Protein AF-A0A842Y0J5-F1 (afdb_monomer)

Sequence (80 aa):
MLQILCHGRGKTKCAVIRANSVSFIARRLKGRSSRLLGEKFPELKKWCKDSLWAPSCYHGSVGHGWEVVEKYIAGQDRKS

Structure (mmCIF, N/CA/C/O backbone):
data_AF-A0A842Y0J5-F1
#
_entry.id   AF-A0A842Y0J5-F1
#
loop_
_atom_site.group_PDB
_atom_site.id
_atom_site.type_symbol
_atom_site.label_atom_id
_atom_site.label_alt_id
_atom_site.label_comp_id
_atom_site.label_asym_id
_atom_site.label_entity_id
_atom_site.label_seq_id
_atom_site.pdbx_PDB_ins_code
_atom_site.Cartn_x
_atom_site.Cartn_y
_atom_site.Cartn_z
_atom_site.occupancy
_atom_site.B_iso_or_equiv
_atom_site.auth_seq_id
_atom_site.auth_comp_id
_atom_site.auth_asym_id
_atom_site.auth_atom_id
_atom_site.pdbx_PDB_model_num
ATOM 1 N N . MET A 1 1 ? 21.731 17.429 5.311 1.00 31.66 1 MET A N 1
ATOM 2 C CA . MET A 1 1 ? 21.181 17.079 6.638 1.00 31.66 1 MET A CA 1
ATOM 3 C C . MET A 1 1 ? 20.127 18.128 6.960 1.00 31.66 1 MET A C 1
ATOM 5 O O . MET A 1 1 ? 20.500 19.257 7.221 1.00 31.66 1 MET A O 1
ATOM 9 N N . LEU A 1 2 ? 18.835 17.817 6.820 1.00 26.50 2 LEU A N 1
ATOM 10 C CA . LEU A 1 2 ? 17.759 18.747 7.185 1.00 26.50 2 LEU A CA 1
ATOM 11 C C . LEU A 1 2 ? 16.892 18.054 8.240 1.00 26.50 2 LEU A C 1
ATOM 13 O O . LEU A 1 2 ? 16.185 17.096 7.934 1.00 26.50 2 LEU A O 1
ATOM 17 N N . GLN A 1 3 ? 17.021 18.480 9.496 1.00 29.48 3 GLN A N 1
ATOM 18 C CA . GLN A 1 3 ? 16.170 18.028 10.594 1.00 29.48 3 GLN A CA 1
ATOM 19 C C . GLN A 1 3 ? 14.936 18.929 10.642 1.00 29.48 3 GLN A C 1
ATOM 21 O O . GLN A 1 3 ? 15.036 20.104 10.979 1.00 29.48 3 GLN A O 1
ATOM 26 N N . ILE A 1 4 ? 13.768 18.380 10.310 1.00 35.97 4 ILE A N 1
ATOM 27 C CA . ILE A 1 4 ? 12.491 19.013 10.644 1.00 35.97 4 ILE A CA 1
ATOM 28 C C . ILE A 1 4 ? 12.081 18.483 12.020 1.00 35.97 4 ILE A C 1
ATOM 30 O O . ILE A 1 4 ? 11.787 17.298 12.183 1.00 35.97 4 ILE A O 1
ATOM 34 N N . LEU A 1 5 ? 12.097 19.367 13.017 1.00 31.19 5 LEU A N 1
ATOM 35 C CA . LEU A 1 5 ? 11.671 19.092 14.385 1.00 31.19 5 LEU A CA 1
ATOM 36 C C . LEU A 1 5 ? 10.136 19.167 14.461 1.00 31.19 5 LEU A C 1
ATOM 38 O O . LEU A 1 5 ? 9.565 20.241 14.628 1.00 31.19 5 LEU A O 1
ATOM 42 N N . CYS A 1 6 ? 9.442 18.034 14.343 1.00 35.81 6 CYS A N 1
ATOM 43 C CA . CYS A 1 6 ? 8.016 17.973 14.674 1.00 35.81 6 CYS A CA 1
ATOM 44 C C . CYS A 1 6 ? 7.847 17.747 16.183 1.00 35.81 6 CYS A C 1
ATOM 46 O O . CYS A 1 6 ? 8.068 16.644 16.682 1.00 35.81 6 CYS A O 1
ATOM 48 N N . HIS A 1 7 ? 7.440 18.789 16.909 1.00 37.31 7 HIS A N 1
ATOM 49 C CA . HIS A 1 7 ? 7.118 18.711 18.333 1.00 37.31 7 HIS A CA 1
ATOM 50 C C . HIS A 1 7 ? 5.721 18.089 18.517 1.00 37.31 7 HIS A C 1
ATOM 52 O O . H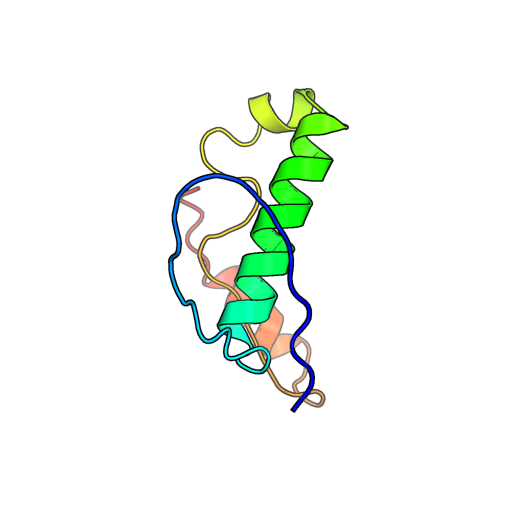IS A 1 7 ? 4.700 18.719 18.250 1.00 37.31 7 HIS A O 1
ATOM 58 N N . GLY A 1 8 ? 5.671 16.826 18.944 1.00 34.81 8 GLY A N 1
ATOM 59 C CA . GLY A 1 8 ? 4.434 16.083 19.181 1.00 34.81 8 GLY A CA 1
ATOM 60 C C . GLY A 1 8 ? 4.601 15.083 20.322 1.00 34.81 8 GLY A C 1
ATOM 61 O O . GLY A 1 8 ? 5.223 14.041 20.154 1.00 34.81 8 GLY A O 1
ATOM 62 N N . ARG A 1 9 ? 4.061 15.459 21.485 1.00 44.88 9 ARG A N 1
ATOM 63 C CA . ARG A 1 9 ? 3.898 14.733 22.760 1.00 44.88 9 ARG A CA 1
ATOM 64 C C . ARG A 1 9 ? 4.267 13.231 22.766 1.00 44.88 9 ARG A C 1
ATOM 66 O O . ARG A 1 9 ? 3.530 12.388 22.262 1.00 44.88 9 ARG A O 1
ATOM 73 N N . GLY A 1 10 ? 5.323 12.898 23.513 1.00 43.22 10 GLY A N 1
ATOM 74 C CA . GLY A 1 10 ? 5.240 11.825 24.516 1.00 43.22 10 GLY A CA 1
ATOM 75 C C . GLY A 1 10 ? 5.764 10.424 24.190 1.00 43.22 10 GLY A C 1
ATOM 76 O O . GLY A 1 10 ? 5.714 9.586 25.083 1.00 43.22 10 GLY A O 1
ATOM 77 N N . LYS A 1 11 ? 6.295 10.132 22.995 1.00 36.81 11 LYS A N 1
ATOM 78 C CA . LYS A 1 11 ? 7.102 8.913 22.751 1.00 36.81 11 LYS A CA 1
ATOM 79 C C . LYS A 1 11 ? 8.200 9.213 21.734 1.00 36.81 11 LYS A C 1
ATOM 81 O O . LYS A 1 11 ? 7.962 9.160 20.529 1.00 36.81 11 LYS A O 1
ATOM 86 N N . THR A 1 12 ? 9.407 9.517 22.206 1.00 39.16 12 THR A N 1
ATOM 87 C CA . THR A 1 12 ? 10.609 9.647 21.373 1.00 39.16 12 THR A CA 1
ATOM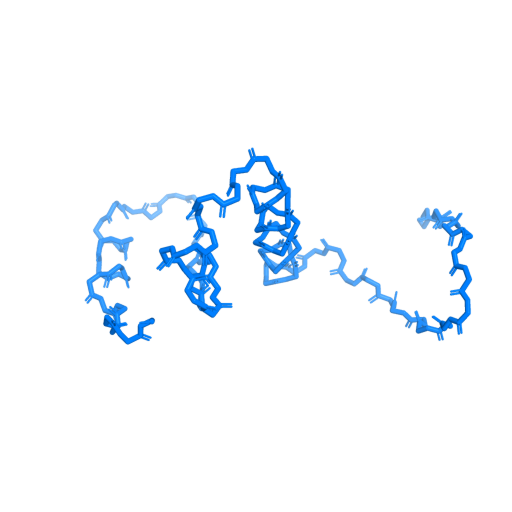 88 C C . THR A 1 12 ? 11.038 8.272 20.866 1.00 39.16 12 THR A C 1
ATOM 90 O O . THR A 1 12 ? 11.995 7.664 21.331 1.00 39.16 12 THR A O 1
ATOM 93 N N . LYS A 1 13 ? 10.337 7.755 19.855 1.00 37.91 13 LYS A N 1
ATOM 94 C CA . LYS A 1 13 ? 10.997 6.837 18.933 1.00 37.91 13 LYS A CA 1
ATOM 95 C C . LYS A 1 13 ? 11.828 7.714 18.013 1.00 37.91 13 LYS A C 1
ATOM 97 O O . LYS A 1 13 ? 11.279 8.348 17.115 1.00 37.91 13 LYS A O 1
ATOM 102 N N . CYS A 1 14 ? 13.137 7.755 18.252 1.00 33.62 14 CYS A N 1
ATOM 103 C CA . CYS A 1 14 ? 14.117 8.195 17.266 1.00 33.62 14 CYS A CA 1
ATOM 104 C C . CYS A 1 14 ? 14.052 7.228 16.078 1.00 33.62 14 CYS A C 1
ATOM 106 O O . CYS A 1 14 ? 14.876 6.335 15.917 1.00 33.62 14 CYS A O 1
ATOM 108 N N . ALA A 1 15 ? 13.006 7.347 15.267 1.00 43.47 15 ALA A N 1
ATOM 109 C CA . ALA A 1 15 ? 12.983 6.736 13.965 1.00 43.47 15 ALA A CA 1
ATOM 110 C C . ALA A 1 15 ? 13.891 7.608 13.106 1.00 43.47 15 ALA A C 1
ATOM 112 O O . ALA A 1 15 ? 13.503 8.694 12.680 1.00 43.47 15 ALA A O 1
ATOM 113 N N . VAL A 1 16 ? 15.105 7.129 12.847 1.00 45.88 16 VAL A N 1
ATOM 114 C CA . VAL A 1 16 ? 15.802 7.514 11.624 1.00 45.88 16 VAL A CA 1
ATOM 115 C C . VAL A 1 16 ? 14.889 7.051 10.495 1.00 45.88 16 VAL A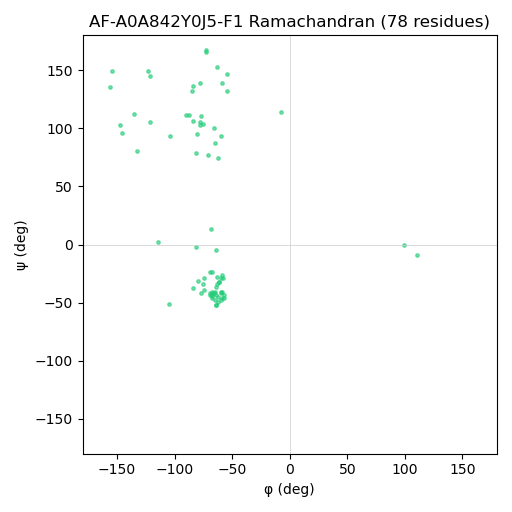 C 1
ATOM 117 O O . VAL A 1 16 ? 14.872 5.879 10.117 1.00 45.88 16 VAL A O 1
ATOM 120 N N . ILE A 1 17 ? 14.021 7.947 10.032 1.00 49.59 17 ILE A N 1
ATOM 121 C CA . ILE A 1 17 ? 13.161 7.691 8.889 1.00 49.59 17 ILE A CA 1
ATOM 122 C C . ILE A 1 17 ? 14.111 7.565 7.700 1.00 49.59 17 ILE A C 1
ATOM 124 O O . ILE A 1 17 ? 14.580 8.566 7.165 1.00 49.59 17 ILE A O 1
ATOM 128 N N . ARG A 1 18 ? 14.428 6.333 7.284 1.00 49.38 18 ARG A N 1
ATOM 129 C CA . ARG A 1 18 ? 14.960 6.093 5.940 1.00 49.38 18 ARG A CA 1
ATOM 130 C C . ARG A 1 18 ? 13.848 6.476 4.964 1.00 49.38 18 ARG A C 1
ATOM 132 O O . ARG A 1 18 ? 13.031 5.641 4.592 1.00 49.38 18 ARG A O 1
ATOM 139 N N . ALA A 1 19 ? 13.798 7.753 4.597 1.00 57.09 19 ALA A N 1
ATOM 140 C CA . ALA A 1 19 ? 12.762 8.350 3.755 1.00 57.09 19 ALA A CA 1
ATOM 141 C C . ALA A 1 19 ? 12.724 7.786 2.322 1.00 57.09 19 ALA A C 1
ATOM 143 O O . ALA A 1 19 ? 11.816 8.112 1.567 1.00 57.09 19 ALA A O 1
ATOM 144 N N . ASN A 1 20 ? 13.673 6.914 1.967 1.00 67.31 20 ASN A N 1
ATOM 145 C CA . ASN A 1 20 ? 13.936 6.515 0.588 1.00 67.31 20 ASN A CA 1
ATOM 146 C C . ASN A 1 20 ? 13.636 5.037 0.294 1.00 67.31 20 ASN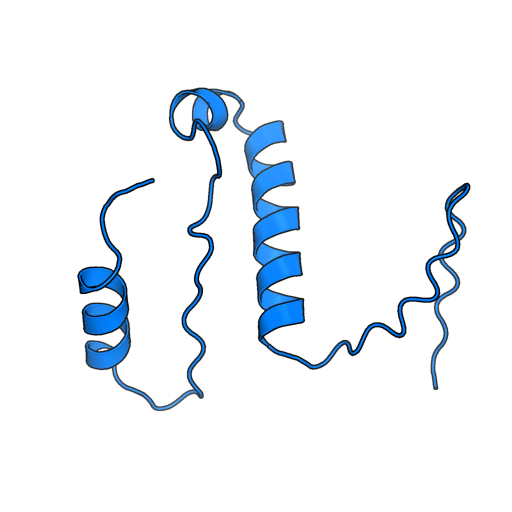 A C 1
ATOM 148 O O . ASN A 1 20 ? 13.903 4.592 -0.817 1.00 67.31 20 ASN A O 1
ATOM 152 N N . SER A 1 21 ? 13.125 4.242 1.249 1.00 84.50 21 SER A N 1
ATOM 153 C CA . SER A 1 21 ? 12.707 2.874 0.910 1.00 84.50 21 SER A CA 1
ATOM 154 C C . SER A 1 21 ? 11.283 2.866 0.363 1.00 84.50 21 SER A C 1
ATOM 156 O O . SER A 1 21 ? 10.363 3.447 0.944 1.00 84.50 21 SER A O 1
ATOM 158 N N . VAL A 1 22 ? 11.093 2.171 -0.755 1.00 86.25 22 VAL A N 1
ATOM 159 C CA . VAL A 1 22 ? 9.804 2.117 -1.451 1.00 86.25 22 VAL A CA 1
ATOM 160 C C . VAL A 1 22 ? 8.704 1.561 -0.540 1.00 86.25 22 VAL A C 1
ATOM 162 O O . VAL A 1 22 ? 7.625 2.142 -0.438 1.00 86.25 22 VAL A O 1
ATOM 165 N N . SER A 1 23 ? 9.013 0.528 0.246 1.00 84.56 23 SER A N 1
ATOM 166 C CA . SER A 1 23 ? 8.085 -0.044 1.228 1.00 84.56 23 SER A CA 1
ATOM 167 C C . SER A 1 23 ? 7.695 0.947 2.333 1.00 84.56 23 SER A C 1
ATOM 169 O O . SER A 1 23 ? 6.565 0.915 2.825 1.00 84.56 23 SER A O 1
ATOM 171 N N . PHE A 1 24 ? 8.604 1.845 2.741 1.00 87.62 24 PHE A N 1
ATOM 172 C CA . PHE A 1 24 ? 8.296 2.882 3.729 1.00 87.62 24 PHE A CA 1
ATOM 173 C C . P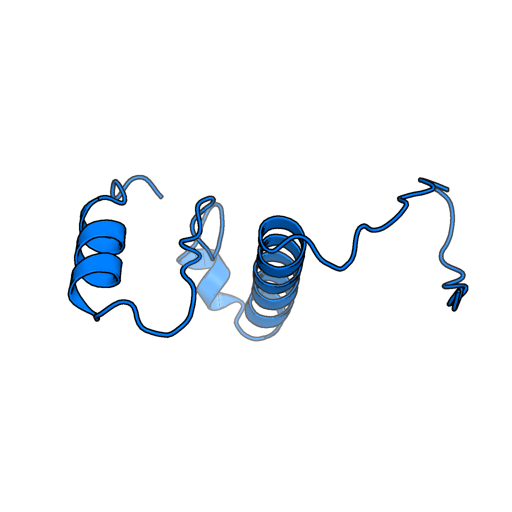HE A 1 24 ? 7.307 3.905 3.164 1.00 87.62 24 PHE A C 1
ATOM 175 O O . PHE A 1 24 ? 6.315 4.226 3.828 1.00 87.62 24 PHE A O 1
ATOM 182 N N . ILE A 1 25 ? 7.548 4.369 1.936 1.00 90.12 25 ILE A N 1
ATOM 183 C CA . ILE A 1 25 ? 6.676 5.312 1.229 1.00 90.12 25 ILE A CA 1
ATOM 184 C C . ILE A 1 25 ? 5.298 4.680 1.002 1.00 90.12 25 ILE A C 1
ATOM 186 O O . ILE A 1 25 ? 4.290 5.266 1.400 1.00 90.12 25 ILE A O 1
ATOM 190 N N . ALA A 1 26 ? 5.243 3.453 0.477 1.00 91.19 26 ALA A N 1
ATOM 191 C CA . ALA A 1 26 ? 3.999 2.721 0.245 1.00 91.19 26 ALA A CA 1
ATOM 192 C C . ALA A 1 26 ? 3.182 2.561 1.534 1.00 91.19 26 ALA A C 1
ATOM 194 O O . ALA A 1 26 ? 1.992 2.872 1.567 1.00 91.19 26 ALA A O 1
ATOM 195 N N . ARG A 1 27 ? 3.819 2.165 2.645 1.00 89.81 27 ARG A N 1
ATOM 196 C CA . ARG A 1 27 ? 3.149 2.073 3.951 1.00 89.81 27 ARG A CA 1
ATOM 197 C C . ARG A 1 27 ? 2.583 3.419 4.398 1.00 89.81 27 ARG A C 1
ATOM 199 O O . ARG A 1 27 ? 1.477 3.470 4.937 1.00 89.81 27 ARG A O 1
ATOM 206 N N . ARG A 1 28 ? 3.325 4.512 4.196 1.00 92.88 28 ARG A N 1
ATOM 207 C CA . ARG A 1 28 ? 2.880 5.851 4.598 1.00 92.88 28 ARG A CA 1
ATOM 208 C C . ARG A 1 28 ? 1.687 6.319 3.766 1.00 92.88 28 ARG A C 1
ATOM 210 O O . ARG A 1 28 ? 0.730 6.829 4.348 1.00 92.88 28 ARG A O 1
ATOM 217 N N . LEU A 1 29 ? 1.721 6.090 2.454 1.00 93.44 29 LEU A N 1
ATOM 218 C CA . LEU A 1 29 ? 0.637 6.412 1.527 1.00 93.44 29 LEU A CA 1
ATOM 219 C C . LEU A 1 29 ? -0.622 5.597 1.828 1.00 93.44 29 LEU A C 1
ATOM 221 O O . LEU A 1 29 ? -1.679 6.189 2.049 1.00 93.44 29 LEU A O 1
ATOM 225 N N . LYS A 1 30 ? -0.511 4.266 1.936 1.00 92.25 30 LYS A N 1
ATOM 226 C CA . LYS A 1 30 ? -1.639 3.378 2.270 1.00 92.25 30 LYS A CA 1
ATOM 227 C C . LYS A 1 30 ? -2.266 3.740 3.620 1.00 92.25 30 LYS A C 1
ATOM 229 O O . LYS A 1 30 ? -3.480 3.891 3.723 1.00 92.25 30 LYS A O 1
ATOM 234 N N . GLY A 1 31 ? -1.446 3.968 4.648 1.00 92.81 31 GLY A N 1
ATOM 235 C CA . GLY A 1 31 ? -1.942 4.315 5.983 1.00 92.81 31 GLY A CA 1
ATOM 236 C C . GLY A 1 31 ? -2.619 5.687 6.047 1.00 92.81 31 GLY A C 1
ATOM 237 O O . GLY A 1 31 ? -3.686 5.828 6.643 1.00 92.81 31 GLY A O 1
ATOM 238 N N . ARG A 1 32 ? -2.026 6.718 5.424 1.00 94.94 32 ARG A N 1
ATOM 239 C CA . ARG A 1 32 ? -2.601 8.072 5.445 1.00 94.94 32 ARG A CA 1
ATOM 240 C C . ARG A 1 32 ? -3.887 8.151 4.628 1.00 94.94 32 ARG A C 1
ATOM 242 O O . ARG A 1 32 ? -4.849 8.742 5.109 1.00 94.94 32 ARG A O 1
ATOM 249 N N . SER A 1 33 ? -3.908 7.549 3.440 1.00 94.31 33 SER A N 1
ATOM 250 C CA . SER A 1 33 ? -5.098 7.513 2.583 1.00 94.31 33 SER A CA 1
ATOM 251 C C . SER A 1 33 ? -6.239 6.729 3.226 1.00 94.31 33 SER A C 1
ATOM 253 O O . SER A 1 33 ? -7.349 7.239 3.257 1.00 94.31 33 SER A O 1
ATOM 255 N N . SER A 1 34 ? -5.971 5.563 3.827 1.00 92.50 34 SER A N 1
ATOM 256 C CA . SER A 1 34 ? -6.994 4.781 4.537 1.00 92.50 34 SER A CA 1
ATOM 257 C C . SER A 1 34 ? -7.669 5.589 5.646 1.00 92.50 34 SER A C 1
ATOM 259 O O . SER A 1 34 ? -8.895 5.602 5.737 1.00 92.50 34 SER A O 1
ATOM 261 N N . ARG A 1 35 ? -6.889 6.344 6.430 1.00 92.00 35 ARG A N 1
ATOM 262 C CA . ARG A 1 35 ? -7.443 7.231 7.455 1.00 92.00 35 ARG A CA 1
ATOM 263 C C . ARG A 1 35 ? -8.302 8.349 6.855 1.00 92.00 35 ARG A C 1
ATOM 265 O O . ARG A 1 35 ? -9.433 8.520 7.287 1.00 92.00 35 ARG A O 1
ATOM 272 N N . LEU A 1 36 ? -7.777 9.098 5.882 1.00 94.81 36 LEU A N 1
ATOM 273 C CA . LEU A 1 36 ? -8.491 10.242 5.298 1.00 94.81 36 LEU A CA 1
ATOM 274 C C . LEU A 1 36 ? -9.767 9.813 4.562 1.00 94.81 36 LEU A C 1
ATOM 276 O O . LEU A 1 36 ? -10.800 10.463 4.688 1.00 94.81 36 LEU A O 1
ATOM 280 N N . LEU A 1 37 ? -9.713 8.702 3.827 1.00 93.62 37 LEU A N 1
ATOM 281 C CA . LEU A 1 37 ? -10.876 8.143 3.142 1.00 93.62 37 LEU A CA 1
ATOM 282 C C . LEU A 1 37 ? -11.904 7.616 4.142 1.00 93.62 37 LEU A C 1
ATOM 284 O O . LEU A 1 37 ? -13.084 7.886 3.973 1.00 93.62 37 LEU A O 1
ATOM 288 N N . GLY A 1 38 ? -11.477 6.953 5.219 1.00 91.69 38 GLY A N 1
ATOM 289 C CA . GLY A 1 38 ? -12.389 6.498 6.270 1.00 91.69 38 GLY A CA 1
ATOM 290 C C . GLY A 1 38 ? -13.007 7.627 7.109 1.00 91.69 38 GLY A C 1
ATOM 291 O O . GLY A 1 38 ? -14.050 7.415 7.726 1.00 91.69 38 GLY A O 1
ATOM 292 N N . GLU A 1 39 ? -12.372 8.801 7.179 1.00 92.31 39 GLU A N 1
ATOM 293 C CA . GLU A 1 39 ? -12.944 10.021 7.772 1.00 92.31 39 GLU A CA 1
ATOM 294 C C . GLU A 1 39 ? -13.962 10.672 6.819 1.00 92.31 39 GLU A C 1
ATOM 296 O O . GLU A 1 39 ? -15.024 11.098 7.263 1.00 92.31 39 GLU A O 1
ATOM 301 N N . LYS A 1 40 ? -13.657 10.721 5.514 1.00 95.81 40 LYS A N 1
ATOM 302 C CA . LYS A 1 40 ? -14.496 11.377 4.498 1.00 95.81 40 LYS A CA 1
ATOM 303 C C . LYS A 1 40 ? -15.697 10.537 4.049 1.00 95.81 40 LYS A C 1
ATOM 305 O O . LYS A 1 40 ? -16.727 11.106 3.709 1.00 95.81 40 LYS A O 1
ATOM 310 N N . PHE A 1 41 ? -15.557 9.215 4.063 1.00 93.75 41 PHE A N 1
ATOM 311 C CA . PHE A 1 41 ? -16.546 8.256 3.572 1.00 93.75 41 PHE A CA 1
ATOM 312 C C . PHE A 1 41 ? -16.754 7.134 4.605 1.00 93.75 41 PHE A C 1
ATOM 314 O O . PHE A 1 41 ? -16.156 6.054 4.503 1.00 93.75 41 PHE A O 1
ATOM 321 N N . PRO A 1 42 ? -17.553 7.374 5.659 1.00 87.56 42 PRO A N 1
ATOM 322 C CA . PRO A 1 42 ? -17.786 6.395 6.720 1.00 87.56 42 PRO A CA 1
ATOM 323 C C . PRO A 1 42 ? -18.392 5.076 6.222 1.00 87.56 42 PRO A C 1
ATOM 325 O O . PRO A 1 42 ? -18.187 4.032 6.840 1.00 87.56 42 PRO A O 1
ATOM 328 N N . GLU A 1 43 ? -19.112 5.094 5.102 1.00 89.06 43 GLU A N 1
ATOM 329 C CA . GLU A 1 43 ? -19.674 3.918 4.443 1.00 89.06 43 GLU A CA 1
ATOM 330 C C . GLU A 1 43 ? -18.604 2.919 3.992 1.00 89.06 43 GLU A C 1
ATOM 332 O O . GLU A 1 43 ? -18.831 1.713 4.098 1.00 89.06 43 GLU A O 1
ATOM 337 N N . LEU A 1 44 ? -17.403 3.380 3.612 1.00 86.75 44 LEU A N 1
ATOM 338 C CA . LEU A 1 44 ? -16.305 2.481 3.248 1.00 86.75 44 LEU A CA 1
ATOM 339 C C . LEU A 1 44 ? -15.867 1.600 4.423 1.00 86.75 44 LEU A C 1
ATOM 341 O O . LEU A 1 44 ? -15.434 0.472 4.205 1.00 86.75 44 LEU A O 1
ATOM 345 N N . LYS A 1 45 ? -16.040 2.052 5.673 1.00 80.50 45 LYS A N 1
ATOM 346 C CA . LYS A 1 45 ? -15.752 1.224 6.858 1.00 80.50 45 LYS A CA 1
ATOM 347 C C . LYS A 1 45 ? -16.714 0.047 7.007 1.00 80.50 45 LYS A C 1
ATOM 349 O O . LYS A 1 45 ? -16.370 -0.933 7.655 1.00 80.50 45 LYS A O 1
ATOM 354 N N . LYS A 1 46 ? -17.920 0.130 6.432 1.00 84.06 46 LYS A N 1
ATOM 355 C CA . LYS A 1 46 ? -18.877 -0.987 6.448 1.00 84.06 46 LYS A CA 1
ATOM 356 C C . LYS A 1 46 ? -18.476 -2.077 5.457 1.00 84.06 46 LYS A C 1
ATOM 358 O O . LYS A 1 46 ? -18.727 -3.248 5.716 1.00 84.06 46 LYS A O 1
ATOM 363 N N . TRP A 1 47 ? -17.883 -1.688 4.330 1.00 82.25 47 TRP A N 1
ATOM 364 C CA . TRP A 1 47 ? -17.456 -2.614 3.278 1.00 82.25 47 TRP A CA 1
ATOM 365 C C . TRP A 1 47 ? -16.079 -3.218 3.563 1.00 82.25 47 TRP A C 1
ATOM 367 O O . TRP A 1 47 ? -15.874 -4.406 3.331 1.00 82.25 47 TRP A O 1
ATOM 377 N N . CYS A 1 48 ? -15.157 -2.433 4.120 1.00 83.38 48 CYS A N 1
ATOM 378 C CA . CYS A 1 48 ? -13.809 -2.869 4.471 1.00 83.38 48 CYS A CA 1
ATOM 379 C 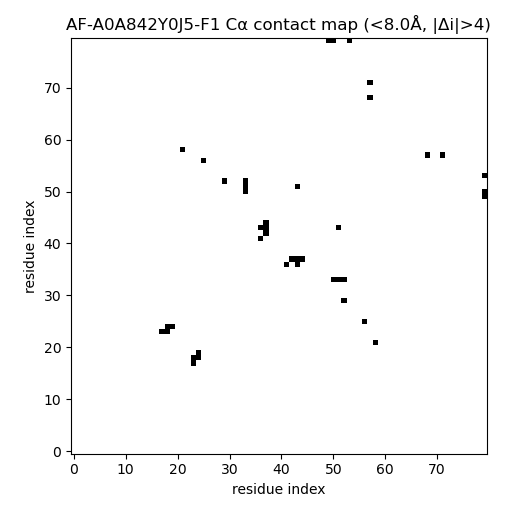C . CYS A 1 48 ? -13.705 -3.086 5.987 1.00 83.38 48 CYS A C 1
ATOM 381 O O . CYS A 1 48 ? -13.432 -2.138 6.725 1.00 83.38 48 CYS A O 1
ATOM 383 N N . LYS A 1 49 ? -13.934 -4.326 6.446 1.00 72.44 49 LYS A N 1
ATOM 384 C CA . LYS A 1 49 ? -13.957 -4.672 7.882 1.00 72.44 49 LYS A CA 1
ATOM 385 C C . LYS A 1 49 ? -12.595 -4.505 8.561 1.00 72.44 49 LYS A C 1
ATOM 387 O O . LYS A 1 49 ? -12.540 -3.948 9.653 1.00 72.44 49 LYS A O 1
ATOM 392 N N . ASP A 1 50 ? -11.523 -4.922 7.887 1.00 79.19 50 ASP A N 1
ATOM 393 C CA . ASP A 1 50 ? -10.178 -4.927 8.475 1.00 79.19 50 ASP A CA 1
ATOM 394 C C . ASP A 1 50 ? -9.300 -3.791 7.944 1.00 79.19 50 ASP A C 1
ATOM 396 O O . ASP A 1 50 ? -8.703 -3.029 8.708 1.00 79.19 50 ASP A O 1
ATOM 400 N N . SER A 1 51 ? -9.205 -3.646 6.620 1.00 83.88 51 SER A N 1
ATOM 401 C CA . SER A 1 51 ? -8.351 -2.628 6.006 1.00 83.88 51 SER A CA 1
ATOM 402 C C . SER A 1 51 ? -8.830 -2.229 4.613 1.00 83.88 51 SER A C 1
ATOM 404 O O . SER A 1 51 ? -9.410 -3.031 3.890 1.00 83.88 51 SER A O 1
ATOM 406 N N . LEU A 1 52 ? -8.589 -0.968 4.234 1.00 89.75 52 LEU A N 1
ATOM 407 C CA . LEU A 1 52 ? -8.968 -0.448 2.912 1.00 89.75 52 LEU A CA 1
ATOM 408 C C . LEU A 1 52 ? -8.046 -0.949 1.789 1.00 89.75 52 LEU A C 1
ATOM 410 O O . LEU A 1 52 ? -8.447 -1.031 0.634 1.00 89.75 52 LEU A O 1
ATOM 414 N N . TRP A 1 53 ? -6.790 -1.238 2.122 1.00 91.12 53 TRP A N 1
ATOM 415 C CA . TRP A 1 53 ? -5.763 -1.624 1.164 1.00 91.12 53 TRP A CA 1
ATOM 416 C C . TRP A 1 53 ? -5.209 -2.991 1.521 1.00 91.12 53 TRP A C 1
ATOM 418 O O . TRP A 1 53 ? -4.970 -3.256 2.698 1.00 91.12 53 TRP A O 1
ATOM 428 N N . ALA A 1 54 ? -4.870 -3.789 0.509 1.00 89.12 54 ALA A N 1
ATOM 429 C CA . ALA A 1 54 ? -4.145 -5.034 0.716 1.00 89.12 54 ALA A CA 1
ATOM 430 C C . ALA A 1 54 ? -2.838 -4.804 1.516 1.00 89.12 54 ALA A C 1
ATOM 432 O O . ALA A 1 54 ? -2.173 -3.760 1.369 1.00 89.12 54 ALA A O 1
ATOM 433 N N . PRO A 1 55 ? -2.425 -5.770 2.357 1.00 86.31 55 PRO A N 1
ATOM 434 C 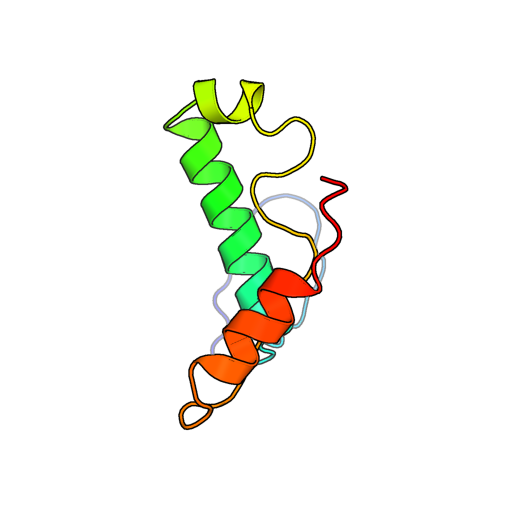CA . PRO A 1 55 ? -1.189 -5.662 3.129 1.00 86.31 55 PRO A CA 1
ATOM 435 C C . PRO A 1 55 ? 0.045 -5.618 2.215 1.00 86.31 55 PRO A C 1
ATOM 437 O O . PRO A 1 55 ? 0.971 -4.835 2.460 1.00 86.31 55 PRO A O 1
ATOM 440 N N . SER A 1 56 ? 0.020 -6.373 1.115 1.00 88.06 56 SER A N 1
ATOM 441 C CA . SER A 1 56 ? 1.051 -6.388 0.076 1.00 88.06 56 SER A CA 1
ATOM 442 C C . SER A 1 56 ? 1.026 -5.112 -0.788 1.00 88.06 56 SER A C 1
ATOM 444 O O . SER A 1 56 ? 0.121 -4.276 -0.704 1.00 88.06 56 SER A O 1
ATOM 446 N N . CYS A 1 57 ? 2.084 -4.890 -1.565 1.00 87.69 57 CYS A N 1
ATOM 447 C CA . CYS A 1 57 ? 2.138 -3.852 -2.593 1.00 87.69 57 CYS A CA 1
ATOM 448 C C . CYS A 1 57 ? 3.182 -4.258 -3.636 1.00 87.69 57 CYS A C 1
ATOM 450 O O . CYS A 1 57 ? 4.269 -4.710 -3.264 1.00 87.69 57 CYS A O 1
ATOM 452 N N . TYR A 1 58 ? 2.854 -4.111 -4.917 1.00 88.81 58 TYR A N 1
ATOM 453 C CA . TYR A 1 58 ? 3.813 -4.271 -6.001 1.00 88.81 58 TYR A CA 1
ATOM 454 C C . TYR A 1 58 ? 4.586 -2.974 -6.214 1.00 88.81 58 TYR A C 1
ATOM 456 O O . TYR A 1 58 ? 4.008 -1.888 -6.241 1.00 88.81 58 TYR A O 1
ATOM 464 N N . HIS A 1 59 ? 5.898 -3.104 -6.395 1.00 86.69 59 HIS A N 1
ATOM 465 C CA . HIS A 1 59 ? 6.765 -1.989 -6.730 1.00 86.69 59 HIS A CA 1
ATOM 466 C C . HIS A 1 59 ? 7.703 -2.431 -7.849 1.00 86.69 59 HIS A C 1
ATOM 468 O O . HIS A 1 59 ? 8.556 -3.292 -7.640 1.00 86.69 59 HIS A O 1
ATOM 474 N N . GLY A 1 60 ? 7.529 -1.848 -9.029 1.00 85.38 60 GLY A N 1
ATOM 475 C CA . GLY A 1 60 ? 8.396 -2.048 -10.182 1.00 85.38 60 GLY A CA 1
ATOM 476 C C . GLY A 1 60 ? 8.943 -0.710 -10.656 1.00 85.38 60 GLY A C 1
ATOM 477 O O . GLY A 1 60 ? 8.287 0.324 -10.509 1.00 85.38 60 GLY A O 1
ATOM 478 N N . SER A 1 61 ? 10.148 -0.723 -11.218 1.00 85.94 61 SER A N 1
ATOM 479 C CA . SER A 1 61 ? 10.667 0.432 -11.951 1.00 85.94 61 SER A CA 1
ATOM 480 C C . SER A 1 61 ? 9.791 0.716 -13.170 1.00 85.94 61 SER A C 1
ATOM 482 O O . SER A 1 61 ? 9.179 -0.195 -13.734 1.00 85.94 61 SER A O 1
ATOM 484 N N . VAL A 1 62 ? 9.763 1.972 -13.608 1.00 84.19 62 VAL A N 1
ATOM 485 C CA . VAL A 1 62 ? 9.122 2.346 -14.874 1.00 84.19 62 VAL A CA 1
ATOM 486 C C . VAL A 1 62 ? 9.764 1.576 -16.038 1.00 84.19 62 VAL A C 1
ATOM 488 O O . VAL A 1 62 ? 10.978 1.381 -16.045 1.00 84.19 62 VAL A O 1
ATOM 491 N N . GLY A 1 63 ? 8.953 1.101 -16.988 1.00 82.00 63 GLY A N 1
ATOM 492 C CA . GLY A 1 63 ? 9.405 0.296 -18.136 1.00 82.00 63 GLY A CA 1
ATOM 493 C C . GLY A 1 63 ? 8.975 -1.175 -18.117 1.00 82.00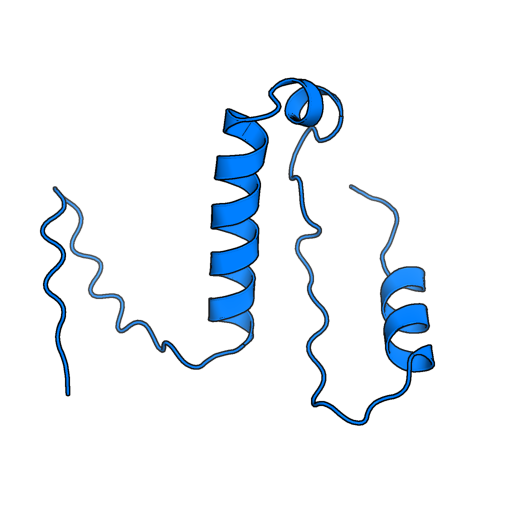 63 GLY A C 1
ATOM 494 O O . GLY A 1 63 ? 9.118 -1.852 -19.128 1.00 82.00 63 GLY A O 1
ATOM 495 N N . HIS A 1 64 ? 8.404 -1.665 -17.013 1.00 78.62 64 HIS A N 1
ATOM 496 C CA . HIS A 1 64 ? 7.701 -2.952 -17.006 1.00 78.62 64 HIS A CA 1
ATOM 497 C C . HIS A 1 64 ? 6.303 -2.794 -17.623 1.00 78.62 64 HIS A C 1
ATOM 499 O O . HIS A 1 64 ? 5.623 -1.799 -17.359 1.00 78.62 64 HIS A O 1
ATOM 505 N N . GLY A 1 65 ? 5.887 -3.764 -18.440 1.00 86.88 65 GLY A N 1
ATOM 506 C CA . GLY A 1 65 ? 4.577 -3.774 -19.085 1.00 86.88 65 GLY A CA 1
ATOM 507 C C . GLY A 1 65 ? 3.430 -4.084 -18.122 1.00 86.88 65 GLY A C 1
ATOM 508 O O . GLY A 1 65 ? 3.623 -4.513 -16.977 1.00 86.88 65 GLY A O 1
ATOM 509 N N . TRP A 1 66 ? 2.205 -3.854 -18.596 1.00 90.94 66 TRP A N 1
ATOM 510 C CA . TRP A 1 66 ? 0.981 -4.091 -17.826 1.00 90.94 66 TRP A CA 1
ATOM 511 C C . TRP A 1 66 ? 0.828 -5.558 -17.399 1.00 90.94 66 TRP A C 1
ATOM 513 O O . TRP A 1 66 ? 0.292 -5.833 -16.325 1.00 90.94 66 TRP A O 1
ATOM 523 N N . GLU A 1 67 ? 1.376 -6.499 -18.173 1.00 91.94 67 GLU A N 1
ATOM 524 C CA . GLU A 1 67 ? 1.273 -7.935 -17.913 1.00 91.94 67 GLU A CA 1
ATOM 525 C C . GLU A 1 67 ? 1.832 -8.349 -16.545 1.00 91.94 67 GLU A C 1
ATOM 527 O O . GLU A 1 67 ? 1.370 -9.316 -15.937 1.00 91.94 67 GLU A O 1
ATOM 532 N N . VAL A 1 68 ? 2.820 -7.616 -16.025 1.00 89.56 68 VAL A N 1
ATOM 533 C CA . VAL A 1 68 ? 3.415 -7.904 -14.713 1.00 89.56 68 VAL A CA 1
ATOM 534 C C . VAL A 1 68 ? 2.467 -7.491 -13.586 1.00 89.56 68 VAL A C 1
ATOM 536 O O . VAL A 1 68 ? 2.325 -8.211 -12.595 1.00 89.56 68 VAL A O 1
ATOM 539 N N . VAL A 1 69 ? 1.785 -6.356 -13.750 1.00 89.94 69 VAL A N 1
ATOM 540 C CA . VAL A 1 69 ? 0.800 -5.848 -12.786 1.00 89.94 69 VAL A CA 1
ATOM 541 C C . VAL A 1 69 ? -0.434 -6.744 -12.772 1.00 89.94 69 VAL A C 1
ATOM 543 O O . VAL A 1 69 ? -0.924 -7.088 -11.698 1.00 89.94 69 VAL A O 1
ATOM 546 N N . GLU A 1 70 ? -0.893 -7.185 -13.942 1.00 93.06 70 GLU A N 1
ATOM 547 C CA . GLU A 1 70 ? -2.030 -8.096 -14.069 1.00 93.06 70 GLU A CA 1
ATOM 548 C C . GLU A 1 70 ? -1.774 -9.424 -13.346 1.00 93.06 70 GLU A C 1
ATOM 550 O O . GLU A 1 70 ? -2.585 -9.843 -12.519 1.00 93.06 70 GLU A O 1
ATOM 555 N N . LYS A 1 71 ? -0.601 -10.034 -13.559 1.00 92.44 71 LYS A N 1
ATOM 556 C CA . LYS A 1 71 ? -0.186 -11.244 -12.831 1.00 92.44 71 LYS A CA 1
ATOM 557 C C . LYS A 1 71 ? -0.113 -11.018 -11.323 1.00 92.44 71 LYS A C 1
ATOM 559 O O . LYS A 1 71 ? -0.540 -11.880 -10.558 1.00 92.44 71 LYS A O 1
ATOM 564 N N . TYR A 1 72 ? 0.407 -9.869 -10.886 1.00 91.12 72 TYR A N 1
ATOM 565 C CA . TYR A 1 72 ? 0.464 -9.533 -9.463 1.00 91.12 72 TYR A CA 1
ATOM 566 C C . TYR A 1 72 ? -0.935 -9.443 -8.838 1.00 91.12 72 TYR A C 1
ATOM 568 O O . TYR A 1 72 ? -1.141 -9.993 -7.755 1.00 91.12 72 TYR A O 1
ATOM 576 N N . ILE A 1 73 ? -1.882 -8.784 -9.516 1.00 90.94 73 ILE A N 1
ATOM 577 C CA . ILE A 1 73 ? -3.274 -8.646 -9.064 1.00 90.94 73 ILE A CA 1
ATOM 578 C C . ILE A 1 73 ? -3.962 -10.012 -9.039 1.00 90.94 73 ILE A C 1
ATOM 580 O O . ILE A 1 73 ? -4.570 -10.359 -8.030 1.00 90.94 73 ILE A O 1
ATOM 584 N N . ALA A 1 74 ? -3.830 -10.800 -10.110 1.00 91.44 74 ALA A N 1
ATOM 585 C CA . ALA A 1 74 ? -4.428 -12.130 -10.214 1.00 91.44 74 ALA A CA 1
ATOM 586 C C . ALA A 1 74 ? -3.909 -13.097 -9.135 1.00 91.44 74 ALA A C 1
ATOM 588 O O . ALA A 1 74 ? -4.654 -13.953 -8.668 1.00 91.44 74 ALA A O 1
ATOM 589 N N . GLY A 1 75 ? -2.649 -12.940 -8.719 1.00 88.12 75 GLY A N 1
ATOM 590 C CA . GLY A 1 75 ? -2.034 -13.718 -7.644 1.00 88.12 75 GLY A CA 1
ATOM 591 C C . GLY A 1 75 ? -2.350 -13.234 -6.224 1.00 88.12 75 GLY A C 1
ATOM 592 O O . GLY A 1 75 ? -1.872 -13.847 -5.271 1.00 88.12 75 GLY A O 1
ATOM 593 N N . GLN A 1 76 ? -3.103 -12.142 -6.039 1.00 84.31 76 GLN A N 1
ATOM 594 C CA . GLN A 1 76 ? -3.577 -11.768 -4.705 1.00 84.31 76 GLN A CA 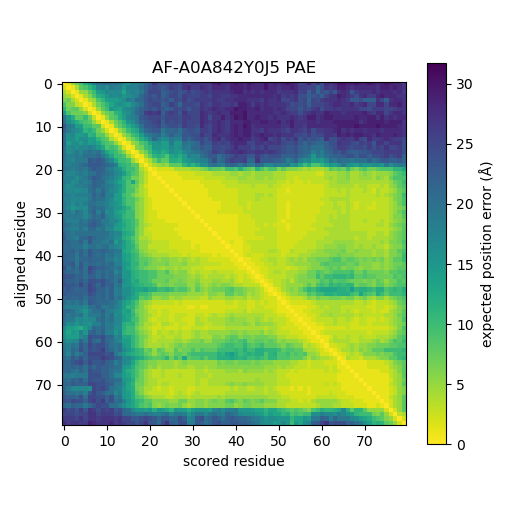1
ATOM 595 C C . GLN A 1 76 ? -4.761 -12.665 -4.320 1.00 84.31 76 GLN A C 1
ATOM 597 O O . GLN A 1 76 ? -5.853 -12.536 -4.875 1.00 84.31 76 GLN A O 1
ATOM 602 N N . ASP A 1 77 ? -4.559 -13.558 -3.347 1.00 72.31 77 ASP A N 1
ATOM 603 C CA . ASP A 1 77 ? -5.650 -14.342 -2.764 1.00 72.31 77 ASP A CA 1
ATOM 604 C C . ASP A 1 77 ? -6.760 -13.411 -2.259 1.00 72.31 77 ASP A C 1
ATOM 606 O O . ASP A 1 77 ? -6.513 -12.463 -1.514 1.00 72.31 77 ASP A O 1
ATOM 610 N N . ARG A 1 78 ? -8.015 -13.711 -2.614 1.00 64.56 78 ARG A N 1
ATOM 611 C CA . ARG A 1 78 ? -9.205 -12.900 -2.277 1.00 64.56 78 ARG A CA 1
ATOM 612 C C . ARG A 1 78 ? -9.565 -12.898 -0.783 1.00 64.56 78 ARG A C 1
ATOM 614 O O . ARG A 1 78 ? -10.674 -12.509 -0.428 1.00 64.56 78 ARG A O 1
ATOM 621 N N . LYS A 1 79 ? -8.669 -13.359 0.092 1.00 52.25 79 LYS A N 1
ATOM 622 C CA . LYS A 1 79 ? -8.859 -13.358 1.544 1.00 52.25 79 LYS A CA 1
ATOM 623 C C . LYS A 1 79 ? -8.516 -11.972 2.091 1.00 52.25 79 LYS A C 1
ATOM 625 O O . LYS A 1 79 ? -7.419 -11.754 2.599 1.00 52.25 79 LYS A O 1
ATOM 630 N N . SER A 1 80 ? -9.454 -11.043 1.938 1.00 47.62 80 SER A N 1
ATOM 631 C CA . SER A 1 80 ? -9.505 -9.780 2.678 1.00 47.62 80 SER A CA 1
ATOM 632 C C . SER A 1 80 ? -10.785 -9.698 3.492 1.00 47.62 80 SER A C 1
ATOM 634 O O . SER A 1 80 ? -11.754 -10.411 3.150 1.00 47.62 80 SER A O 1
#

Secondary structure (DSSP, 8-state):
--------SS--------TT-HHHHHHHHHHHHHHHHHHH-TTHHHH-SS-SS-S------TT--HHHHHHHHHTS-S--

pLDDT: mean 75.03, std 21.9, range [26.5, 95.81]

Radius of gyration: 16.78 Å; Cα contacts (8 Å, |Δi|>4): 21; chains: 1; bounding box: 41×33×44 Å

Foldseek 3Di:
DDDDDDDDDDDPPPPPPPVPDPVSVVVVVQVVCFVVCCVVPVVVCVVVVDGPDDPDDDDDDPPDDCVVVVVVVVPPDPPD

Solvent-accessible surface area (backbone atoms only — not comparable to full-atom values): 5537 Å² total; per-residue (Å²): 140,83,86,81,84,80,90,70,88,91,71,90,71,84,66,82,72,67,83,80,42,68,70,53,49,50,51,52,51,54,53,53,47,45,52,54,48,46,70,76,36,60,67,53,50,74,75,32,82,88,56,85,62,71,93,72,80,91,85,76,69,91,87,69,62,67,70,61,56,51,52,54,58,72,66,52,73,86,84,121

Mean predicted aligned error: 11.29 Å